Protein AF-A0A849ZG45-F1 (afdb_monomer)

Mean predicted aligned error: 11.49 Å

Foldseek 3Di:
DDPQDWDWDDAPNDIDTGRDVVNDPPLLNQLSVVRNVVQVVVVVVVDHDPDPVVSVVSSVVSSVVVVCVVCVVVADPVNVVVVVVVVVVVVVVVVVVVVD

Solvent-accessible surface area (backbone atoms only — not comparable to full-atom values): 5895 Å² total; per-residue (Å²): 133,84,75,72,74,54,44,81,44,72,50,86,90,40,83,41,79,47,65,33,72,97,72,39,57,65,59,47,53,52,15,40,51,56,42,36,56,51,50,55,55,41,41,74,72,73,44,85,88,86,49,69,71,59,54,50,52,46,33,52,53,36,43,53,52,47,51,52,66,78,26,75,84,77,48,51,76,67,50,52,52,53,51,49,52,52,50,52,55,50,50,54,52,50,53,58,64,72,75,108

Secondary structure (DSSP, 8-state):
------EEEEETTEEEEEPPGGG-HHHHHHHHHHHHHHHHHHHHTT-----HHHHHHHHHHHHHHHHHHH-TTS--HHHHHHHHHHHHHHHHHHHHHHT-

Nearest PDB structures (foldseek):
  4p1m-assembly1_A-2  TM=4.499E-01  e=1.595E-01  Escherichia coli
  8oj6-assembly1_A  TM=3.230E-01  e=2.293E+00  Human alphaherpesvirus 1 strain KOS
  8wvz-assembly1_D  TM=3.117E-01  e=7.661E+00  African swine fever virus

Sequence (100 aa):
MEDGGKIDINLAGQLFRIAPPQGDATRLRRAAAIVCDKVREIEKAGVVATNRSALLAALEIALELLEVRESPSGLSDGDVAAGRGRLEAMIARIDQELAT

Radius of gyration: 21.12 Å; Cα contacts (8 Å, |Δi|>4): 66; chains: 1; bounding box: 60×19×51 Å

Structure (mmCIF, N/CA/C/O backbone):
data_AF-A0A849ZG45-F1
#
_entry.id   AF-A0A849ZG45-F1
#
loop_
_atom_site.group_PDB
_atom_site.id
_atom_site.type_symbol
_atom_site.label_atom_id
_atom_site.label_alt_id
_atom_site.label_comp_id
_atom_site.label_asym_id
_atom_site.label_entity_id
_atom_site.label_seq_id
_atom_site.pdbx_PDB_ins_code
_atom_site.Cartn_x
_atom_site.Cartn_y
_atom_site.Cartn_z
_atom_site.occupancy
_atom_site.B_iso_or_equiv
_atom_site.auth_seq_id
_atom_site.auth_comp_id
_atom_site.auth_asym_id
_atom_site.auth_atom_id
_atom_site.pdbx_PDB_model_num
ATOM 1 N N . MET A 1 1 ? 14.095 -0.384 23.345 1.00 39.47 1 MET A N 1
ATOM 2 C CA . MET A 1 1 ? 14.800 -0.072 22.085 1.00 39.47 1 MET A CA 1
ATOM 3 C C . MET A 1 1 ? 13.750 -0.143 20.992 1.00 39.47 1 MET A C 1
ATOM 5 O O . MET A 1 1 ? 13.355 -1.239 20.626 1.00 39.47 1 MET A O 1
ATOM 9 N N . GLU A 1 2 ? 13.185 1.003 20.613 1.00 43.91 2 GLU A N 1
ATOM 10 C CA . GLU A 1 2 ? 12.123 1.099 19.605 1.00 43.91 2 GLU A CA 1
ATOM 11 C C . GLU A 1 2 ? 12.712 0.822 18.219 1.00 43.91 2 GLU A C 1
ATOM 13 O O . GLU A 1 2 ? 13.288 1.704 17.584 1.00 43.91 2 GLU A O 1
ATOM 18 N N . ASP A 1 3 ? 12.580 -0.418 17.744 1.00 48.97 3 ASP A N 1
ATOM 19 C CA . ASP A 1 3 ? 12.602 -0.686 16.307 1.00 48.97 3 ASP A CA 1
ATOM 20 C C . ASP A 1 3 ? 11.312 -0.065 15.760 1.00 48.97 3 ASP A C 1
ATOM 22 O O . ASP A 1 3 ? 10.250 -0.685 15.777 1.00 48.97 3 AS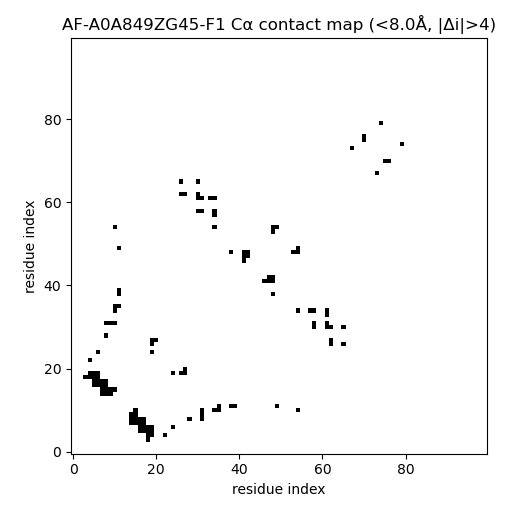P A O 1
ATOM 26 N N . GLY A 1 4 ? 11.365 1.234 15.437 1.00 55.97 4 GLY A N 1
ATOM 27 C CA . GLY A 1 4 ? 10.217 1.988 14.937 1.00 55.97 4 GLY A CA 1
ATOM 28 C C . GLY A 1 4 ? 9.598 1.208 13.785 1.00 55.97 4 GLY A C 1
ATOM 29 O O . GLY A 1 4 ? 10.288 1.009 12.791 1.00 55.97 4 GLY A O 1
ATOM 30 N N . GLY A 1 5 ? 8.367 0.716 13.979 1.00 81.19 5 GLY A N 1
ATOM 31 C CA . GLY A 1 5 ? 7.765 -0.481 13.366 1.00 81.19 5 GLY A CA 1
ATOM 32 C C . GLY A 1 5 ? 7.783 -0.584 11.841 1.00 81.19 5 GLY A C 1
ATOM 33 O O . GLY A 1 5 ? 6.737 -0.621 11.202 1.00 81.19 5 GLY A O 1
ATOM 34 N N . LYS A 1 6 ? 8.969 -0.642 11.243 1.00 85.94 6 LYS A N 1
ATOM 35 C CA . LYS A 1 6 ? 9.195 -0.802 9.811 1.00 85.94 6 LYS A CA 1
ATOM 36 C C . LYS A 1 6 ? 8.997 -2.256 9.427 1.00 85.94 6 LYS A C 1
ATOM 38 O O . LYS A 1 6 ? 9.482 -3.154 10.108 1.00 85.94 6 LYS A O 1
ATOM 43 N N . ILE A 1 7 ? 8.343 -2.467 8.296 1.00 89.69 7 ILE A N 1
ATOM 44 C CA . ILE A 1 7 ? 8.128 -3.785 7.715 1.00 89.69 7 ILE A CA 1
ATOM 45 C C . ILE A 1 7 ? 8.861 -3.903 6.385 1.00 89.69 7 ILE A C 1
ATOM 47 O O . ILE A 1 7 ? 9.035 -2.917 5.662 1.00 89.69 7 ILE A O 1
ATOM 51 N N . ASP A 1 8 ? 9.270 -5.127 6.068 1.00 91.81 8 ASP A N 1
ATOM 52 C CA . ASP A 1 8 ? 9.886 -5.451 4.790 1.00 91.81 8 ASP A CA 1
ATOM 53 C C . ASP A 1 8 ? 8.813 -5.730 3.729 1.00 91.81 8 ASP A C 1
ATOM 55 O O . ASP A 1 8 ? 7.855 -6.482 3.952 1.00 91.81 8 ASP A O 1
ATOM 59 N N . ILE A 1 9 ? 8.982 -5.112 2.562 1.00 90.94 9 ILE A N 1
ATOM 60 C CA . ILE A 1 9 ? 8.081 -5.185 1.413 1.00 90.94 9 ILE A CA 1
ATOM 61 C C . ILE A 1 9 ? 8.896 -5.411 0.150 1.00 90.94 9 ILE A C 1
ATOM 63 O O . ILE A 1 9 ? 9.889 -4.732 -0.090 1.00 90.94 9 ILE A O 1
ATOM 67 N N . ASN A 1 10 ? 8.455 -6.354 -0.677 1.00 89.44 10 ASN A N 1
ATOM 68 C CA . ASN A 1 10 ? 9.030 -6.578 -1.993 1.00 89.44 10 ASN A CA 1
ATOM 69 C C . ASN A 1 10 ? 8.223 -5.799 -3.044 1.00 89.44 10 ASN A C 1
ATOM 71 O O . ASN A 1 10 ? 7.026 -6.042 -3.191 1.00 89.44 10 ASN A O 1
ATOM 75 N N . LEU A 1 11 ? 8.876 -4.878 -3.754 1.00 88.31 11 LEU A N 1
ATOM 76 C CA . LEU A 1 11 ? 8.318 -4.158 -4.898 1.00 88.31 11 LEU A CA 1
ATOM 77 C C . LEU A 1 11 ? 9.151 -4.494 -6.132 1.00 88.31 11 LEU A C 1
ATOM 79 O O . LEU A 1 11 ? 10.347 -4.210 -6.154 1.00 88.31 11 LEU A O 1
ATOM 83 N N . ALA A 1 12 ? 8.529 -5.097 -7.147 1.00 84.12 12 ALA A N 1
ATOM 84 C CA . ALA A 1 12 ? 9.184 -5.431 -8.417 1.00 84.12 12 ALA A CA 1
ATOM 85 C C . ALA A 1 12 ? 10.529 -6.186 -8.261 1.00 84.12 12 ALA A C 1
ATOM 87 O O . ALA A 1 12 ? 11.501 -5.918 -8.963 1.00 84.12 12 ALA A O 1
ATOM 88 N N . GLY A 1 13 ? 10.615 -7.109 -7.295 1.00 84.56 13 GLY A N 1
ATOM 89 C CA . GLY A 1 13 ? 11.826 -7.895 -7.028 1.00 84.56 13 GLY A CA 1
ATOM 90 C C . GLY A 1 13 ? 12.857 -7.202 -6.130 1.00 84.56 13 GLY A C 1
ATOM 91 O O . GLY A 1 13 ? 13.886 -7.798 -5.817 1.00 84.56 13 GLY A O 1
ATOM 92 N N . GLN A 1 14 ? 12.590 -5.976 -5.679 1.00 86.69 14 GLN A N 1
ATOM 93 C CA . GLN A 1 14 ? 13.453 -5.222 -4.774 1.00 86.69 14 GLN A CA 1
ATOM 94 C C . GLN A 1 14 ? 12.861 -5.171 -3.362 1.00 86.69 14 GLN A C 1
ATOM 96 O O . GLN A 1 14 ? 11.667 -4.945 -3.183 1.00 86.69 14 GLN A O 1
ATOM 101 N N . LEU A 1 15 ? 13.705 -5.362 -2.345 1.00 89.50 15 LEU A N 1
ATOM 102 C CA . LEU A 1 15 ? 13.296 -5.323 -0.940 1.00 89.50 15 LEU A CA 1
ATOM 103 C C . LEU A 1 15 ? 13.390 -3.898 -0.372 1.00 89.50 15 LEU A C 1
ATOM 105 O O . LEU A 1 15 ? 14.432 -3.247 -0.459 1.00 89.50 15 LEU A O 1
ATOM 109 N N . PHE A 1 16 ? 12.314 -3.443 0.263 1.00 89.69 16 PHE A N 1
ATOM 110 C CA . PHE A 1 16 ? 12.185 -2.142 0.910 1.00 89.69 16 PHE A CA 1
ATOM 111 C C . PHE A 1 16 ? 11.798 -2.311 2.375 1.00 89.69 16 PHE A C 1
ATOM 113 O O . PHE A 1 16 ? 10.898 -3.083 2.681 1.00 89.69 16 PHE A O 1
ATOM 120 N N . ARG A 1 17 ? 12.414 -1.529 3.267 1.00 90.69 17 ARG A N 1
ATOM 121 C CA . ARG A 1 17 ? 12.047 -1.464 4.689 1.00 90.69 17 ARG A CA 1
ATOM 122 C C . ARG A 1 17 ? 11.362 -0.133 4.982 1.00 90.69 17 ARG A C 1
ATOM 124 O O . ARG A 1 17 ? 12.025 0.906 5.016 1.00 90.69 17 ARG A O 1
ATOM 131 N N . ILE A 1 18 ? 10.040 -0.160 5.146 1.00 89.50 18 ILE A N 1
ATOM 132 C CA . ILE A 1 18 ? 9.175 1.031 5.200 1.00 89.50 18 ILE A CA 1
ATOM 133 C C . ILE A 1 18 ? 8.325 0.990 6.472 1.00 89.50 18 ILE A C 1
ATOM 135 O O . ILE A 1 18 ? 7.839 -0.068 6.865 1.00 89.50 18 ILE A O 1
ATOM 139 N N . ALA A 1 19 ? 8.152 2.138 7.128 1.00 89.44 19 ALA A N 1
ATOM 140 C CA . ALA A 1 19 ? 7.225 2.262 8.249 1.00 89.44 19 ALA A CA 1
ATOM 141 C C . ALA A 1 19 ? 5.798 2.408 7.699 1.00 89.44 19 ALA A C 1
ATOM 143 O O . ALA A 1 19 ? 5.582 3.280 6.857 1.00 89.44 19 ALA A O 1
ATOM 144 N N . PRO A 1 20 ? 4.834 1.579 8.130 1.00 86.06 20 PRO A N 1
ATOM 145 C CA . PRO A 1 20 ? 3.462 1.717 7.691 1.00 86.06 20 PRO A CA 1
ATOM 146 C C . PRO A 1 20 ? 2.885 3.053 8.171 1.00 86.06 20 PRO A C 1
ATOM 148 O O . PRO A 1 20 ? 3.037 3.398 9.350 1.00 86.06 20 PRO A O 1
ATOM 151 N N . PRO A 1 21 ? 2.213 3.807 7.285 1.00 77.94 21 PRO A N 1
ATOM 152 C CA . PRO A 1 21 ? 1.499 5.002 7.699 1.00 77.94 21 PRO A CA 1
ATOM 153 C C . PRO A 1 21 ? 0.432 4.607 8.725 1.00 77.94 21 PRO A C 1
ATOM 155 O O . PRO A 1 21 ? -0.266 3.607 8.558 1.00 77.94 21 PRO A O 1
ATOM 158 N N . GLN A 1 22 ? 0.346 5.372 9.816 1.00 77.50 22 GLN A N 1
ATOM 159 C CA . GLN A 1 22 ? -0.601 5.145 10.919 1.00 77.50 22 GLN A CA 1
ATOM 160 C C . GLN A 1 22 ? -0.458 3.779 11.627 1.00 77.50 22 GLN A C 1
ATOM 162 O O . GLN A 1 22 ? -1.334 3.380 12.387 1.00 77.50 22 GLN A O 1
ATOM 167 N N . GLY A 1 23 ? 0.643 3.051 11.401 1.00 82.50 23 GLY A N 1
ATOM 168 C CA . GLY A 1 23 ? 0.845 1.716 11.968 1.00 82.50 23 GLY A CA 1
ATOM 169 C C . GLY A 1 23 ? 0.102 0.590 11.236 1.00 82.50 23 GLY A C 1
ATOM 170 O O . GLY A 1 23 ? 0.229 -0.567 11.636 1.00 82.50 23 GLY A O 1
ATOM 171 N N . ASP A 1 24 ? -0.624 0.878 10.148 1.00 84.69 24 ASP A N 1
ATOM 172 C CA . ASP A 1 24 ? -1.377 -0.141 9.409 1.00 84.69 24 ASP A CA 1
ATOM 173 C C . ASP A 1 24 ? -0.510 -0.857 8.359 1.00 84.69 24 ASP A C 1
ATOM 175 O O . ASP A 1 24 ? -0.404 -0.480 7.185 1.00 84.69 24 ASP A O 1
ATOM 179 N N . ALA A 1 25 ? 0.110 -1.955 8.794 1.00 87.75 25 ALA A N 1
ATOM 180 C CA . ALA A 1 25 ? 0.882 -2.845 7.932 1.00 87.75 25 ALA A CA 1
ATOM 181 C C . ALA A 1 25 ? 0.043 -3.493 6.815 1.00 87.75 25 ALA A C 1
ATOM 183 O O . ALA A 1 25 ? 0.577 -3.816 5.751 1.00 87.75 25 ALA A O 1
ATOM 184 N N . THR A 1 26 ? -1.257 -3.700 7.031 1.00 88.00 26 THR A N 1
ATOM 185 C CA . THR A 1 26 ? -2.146 -4.358 6.065 1.00 88.00 26 THR A CA 1
ATOM 186 C C . THR A 1 26 ? -2.421 -3.437 4.887 1.00 88.00 26 THR A C 1
ATOM 188 O O . THR A 1 26 ? -2.348 -3.869 3.733 1.00 88.00 26 THR A O 1
ATOM 191 N N . ARG A 1 27 ? -2.692 -2.159 5.162 1.00 87.31 27 ARG A N 1
ATOM 192 C CA . ARG A 1 27 ? -2.885 -1.137 4.130 1.00 87.31 27 ARG A CA 1
ATOM 193 C C . ARG A 1 27 ? -1.636 -0.958 3.270 1.00 87.31 27 ARG A C 1
ATOM 195 O O . ARG A 1 27 ? -1.733 -0.961 2.043 1.00 87.31 27 ARG A O 1
ATOM 202 N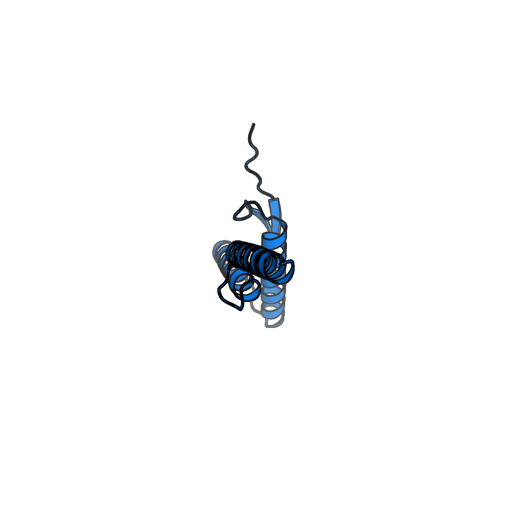 N . LEU A 1 28 ? -0.455 -0.920 3.891 1.00 91.12 28 LEU A N 1
ATOM 203 C CA . LEU A 1 28 ? 0.812 -0.823 3.163 1.00 91.12 28 LEU A CA 1
ATOM 204 C C . LEU A 1 28 ? 1.057 -2.036 2.243 1.00 91.12 28 LEU A C 1
ATOM 206 O O . LEU A 1 28 ? 1.456 -1.867 1.091 1.00 91.12 28 LEU A O 1
ATOM 210 N N . ARG A 1 29 ? 0.759 -3.259 2.706 1.00 92.19 29 ARG A N 1
ATOM 211 C CA . ARG A 1 29 ? 0.853 -4.473 1.871 1.00 92.19 29 ARG A CA 1
ATOM 212 C C . ARG A 1 29 ? -0.130 -4.460 0.698 1.00 92.19 29 ARG A C 1
ATOM 214 O O . ARG A 1 29 ? 0.234 -4.893 -0.393 1.00 92.19 29 ARG A O 1
ATOM 221 N N . ARG A 1 30 ? -1.352 -3.952 0.897 1.00 91.88 30 ARG A N 1
ATOM 222 C CA . ARG A 1 30 ? -2.349 -3.809 -0.179 1.00 91.88 30 ARG A CA 1
ATOM 223 C C . ARG A 1 30 ? -1.896 -2.814 -1.247 1.00 91.88 30 ARG A C 1
ATOM 225 O O . ARG A 1 30 ? -1.964 -3.134 -2.430 1.00 91.88 30 ARG A O 1
ATOM 232 N N . ALA A 1 31 ? -1.370 -1.658 -0.847 1.00 92.50 31 ALA A N 1
ATOM 233 C CA . ALA A 1 31 ? -0.824 -0.679 -1.786 1.00 92.50 31 ALA A CA 1
ATOM 234 C C . ALA A 1 31 ? 0.365 -1.248 -2.580 1.00 92.50 31 ALA A C 1
ATOM 236 O O . ALA A 1 31 ? 0.429 -1.097 -3.799 1.00 92.50 31 ALA A O 1
ATOM 237 N N . ALA A 1 32 ? 1.263 -1.981 -1.913 1.00 92.62 32 ALA A N 1
ATOM 238 C CA . ALA A 1 32 ? 2.389 -2.645 -2.566 1.00 92.62 32 ALA A CA 1
ATOM 239 C C . ALA A 1 32 ? 1.944 -3.640 -3.650 1.00 92.62 32 ALA A C 1
ATOM 241 O O . ALA A 1 32 ? 2.537 -3.676 -4.726 1.00 92.62 32 ALA A O 1
ATOM 242 N N . ALA A 1 33 ? 0.877 -4.408 -3.401 1.00 91.88 33 ALA A N 1
ATOM 243 C CA . ALA A 1 33 ? 0.316 -5.320 -4.396 1.00 91.88 33 ALA A CA 1
ATOM 244 C C . ALA A 1 33 ? -0.177 -4.573 -5.649 1.00 91.88 33 ALA A C 1
ATOM 246 O O . ALA A 1 33 ? 0.160 -4.972 -6.761 1.00 91.88 33 ALA A O 1
ATOM 247 N N . ILE A 1 34 ? -0.878 -3.445 -5.473 1.00 92.38 34 ILE A N 1
ATOM 248 C CA . ILE A 1 34 ? -1.361 -2.602 -6.583 1.00 92.38 34 ILE A CA 1
ATOM 249 C C . ILE A 1 34 ? -0.191 -2.098 -7.438 1.00 92.38 34 ILE A C 1
ATOM 251 O O . ILE A 1 34 ? -0.240 -2.171 -8.668 1.00 92.38 34 ILE A O 1
ATOM 255 N N . VAL A 1 35 ? 0.877 -1.609 -6.798 1.00 91.69 35 VAL A N 1
ATOM 256 C CA . VAL A 1 35 ? 2.078 -1.144 -7.508 1.00 91.69 35 VAL A CA 1
ATOM 257 C C . VAL A 1 35 ? 2.729 -2.288 -8.281 1.00 91.69 35 VAL A C 1
ATOM 259 O O . VAL A 1 35 ? 3.033 -2.126 -9.460 1.00 91.69 35 VAL A O 1
ATOM 262 N N . CYS A 1 36 ? 2.914 -3.452 -7.654 1.00 89.50 36 CYS A N 1
ATOM 263 C CA . CYS A 1 36 ? 3.509 -4.624 -8.298 1.00 89.50 36 CYS A CA 1
ATOM 264 C C . CYS A 1 36 ? 2.708 -5.099 -9.516 1.00 89.50 36 CYS A C 1
ATOM 266 O O . CYS A 1 36 ? 3.301 -5.398 -10.554 1.00 89.50 36 CYS A O 1
ATOM 268 N N . ASP A 1 37 ? 1.379 -5.127 -9.420 1.00 90.31 37 ASP A N 1
ATOM 269 C CA . ASP A 1 37 ? 0.516 -5.482 -10.547 1.00 90.31 37 ASP A CA 1
ATOM 270 C C . ASP A 1 37 ? 0.689 -4.498 -11.705 1.00 90.31 37 ASP A C 1
ATOM 272 O O . ASP A 1 37 ? 0.827 -4.918 -12.860 1.00 90.31 37 ASP A O 1
ATOM 276 N N . LYS A 1 38 ? 0.772 -3.195 -11.403 1.00 87.19 38 LYS A N 1
ATOM 277 C CA . LYS A 1 38 ? 0.962 -2.175 -12.434 1.00 87.19 38 LYS A CA 1
ATOM 278 C C . LYS A 1 38 ? 2.346 -2.232 -13.072 1.00 87.19 38 LYS A C 1
ATOM 280 O O . LYS A 1 38 ? 2.455 -2.114 -14.291 1.00 87.19 38 LYS A O 1
ATOM 285 N N . VAL A 1 39 ? 3.395 -2.456 -12.282 1.00 86.56 39 VAL A N 1
ATOM 286 C CA . VAL A 1 39 ? 4.759 -2.636 -12.800 1.00 86.56 39 VAL A CA 1
ATOM 287 C C . VAL A 1 39 ? 4.812 -3.843 -13.730 1.00 86.56 39 VAL A C 1
ATOM 289 O O . VAL A 1 39 ? 5.290 -3.721 -14.851 1.00 86.56 39 VAL A O 1
ATOM 292 N N . ARG A 1 40 ? 4.224 -4.974 -13.333 1.00 86.38 40 ARG A N 1
ATOM 293 C CA . ARG A 1 40 ? 4.165 -6.179 -14.168 1.00 86.38 40 ARG A CA 1
ATOM 294 C C . ARG A 1 40 ? 3.389 -5.963 -15.473 1.00 86.38 40 ARG A C 1
ATOM 296 O O . ARG A 1 40 ? 3.714 -6.573 -16.489 1.00 86.38 40 ARG A O 1
ATOM 303 N N . GLU A 1 41 ? 2.348 -5.132 -15.468 1.00 85.12 41 GLU A N 1
ATOM 304 C CA . GLU A 1 41 ? 1.615 -4.741 -16.682 1.00 85.12 41 GLU A CA 1
ATOM 305 C C . GLU A 1 41 ? 2.505 -3.934 -17.643 1.00 85.12 41 GLU A C 1
ATOM 307 O O . GLU A 1 41 ? 2.528 -4.201 -18.843 1.00 85.12 41 GLU A O 1
ATOM 312 N N . ILE A 1 42 ? 3.281 -2.993 -17.103 1.00 82.81 42 ILE A N 1
ATOM 313 C CA . ILE A 1 42 ? 4.188 -2.122 -17.860 1.00 82.81 42 ILE A CA 1
ATOM 314 C C . ILE A 1 42 ? 5.412 -2.902 -18.379 1.00 82.81 42 ILE A C 1
ATOM 316 O O . ILE A 1 42 ? 5.832 -2.709 -19.520 1.00 82.81 42 ILE A O 1
ATOM 320 N N . GLU A 1 43 ? 5.930 -3.853 -17.600 1.00 82.56 43 GLU A N 1
ATOM 321 C CA . GLU A 1 43 ? 7.015 -4.749 -18.016 1.00 82.56 43 GLU A CA 1
ATOM 322 C C . GLU A 1 43 ? 6.603 -5.654 -19.179 1.00 82.56 43 GLU A C 1
ATOM 324 O O . GLU A 1 43 ? 7.382 -5.859 -20.109 1.00 82.56 43 GLU A O 1
ATOM 329 N N . LYS A 1 44 ? 5.355 -6.146 -19.192 1.00 82.06 44 LYS A N 1
ATOM 330 C CA . LYS A 1 44 ? 4.807 -6.881 -20.348 1.00 82.06 44 LYS A CA 1
ATOM 331 C C . LYS A 1 44 ? 4.757 -6.028 -21.616 1.00 82.06 44 LYS A C 1
ATOM 333 O O . LYS A 1 44 ? 4.832 -6.580 -22.709 1.00 82.06 44 LYS A O 1
ATOM 338 N N . ALA A 1 45 ? 4.640 -4.708 -21.478 1.00 79.38 45 ALA A N 1
ATOM 339 C CA . ALA A 1 45 ? 4.711 -3.762 -22.589 1.00 79.38 45 ALA A CA 1
ATOM 340 C C . ALA A 1 45 ? 6.160 -3.413 -22.996 1.00 79.38 45 ALA A C 1
ATOM 342 O O . ALA A 1 45 ? 6.363 -2.599 -23.894 1.00 79.38 45 ALA A O 1
ATOM 343 N N . GLY A 1 46 ? 7.168 -4.029 -22.363 1.00 74.56 46 GLY A N 1
ATOM 344 C CA . GLY A 1 46 ? 8.587 -3.849 -22.676 1.00 74.56 46 GLY A CA 1
ATOM 345 C C . GLY A 1 46 ? 9.251 -2.664 -21.971 1.00 74.56 46 GLY A C 1
ATOM 346 O O . GLY A 1 46 ? 10.396 -2.341 -22.283 1.00 74.56 46 GLY A O 1
ATOM 347 N N . VAL A 1 47 ? 8.566 -2.011 -21.027 1.00 73.88 47 VAL A N 1
ATOM 348 C CA . VAL A 1 47 ? 9.103 -0.861 -20.289 1.00 73.88 47 VA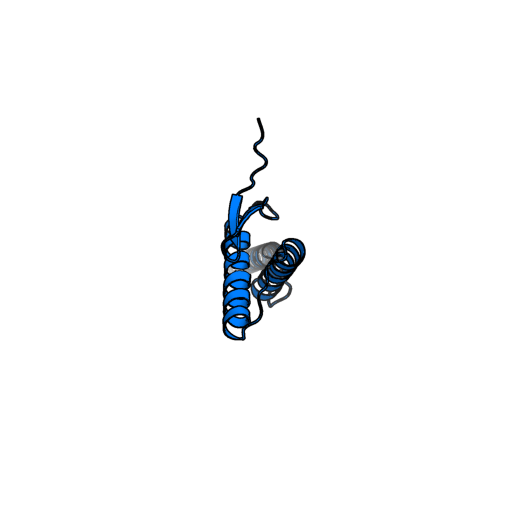L A CA 1
ATOM 349 C C . VAL A 1 47 ? 9.572 -1.311 -18.906 1.00 73.88 47 VAL A C 1
ATOM 351 O O . VAL A 1 47 ? 8.797 -1.838 -18.114 1.00 73.88 47 VAL A O 1
ATOM 354 N N . VAL A 1 48 ? 10.851 -1.086 -18.600 1.00 68.94 48 VAL A N 1
ATOM 355 C CA . VAL A 1 48 ? 11.450 -1.440 -17.304 1.00 68.94 48 VAL A CA 1
ATOM 356 C C . VAL A 1 48 ? 11.274 -0.281 -16.316 1.00 68.94 48 VAL A C 1
ATOM 358 O O . VAL A 1 48 ? 11.736 0.830 -16.573 1.00 68.94 48 VAL A O 1
ATOM 361 N N . ALA A 1 49 ? 10.641 -0.534 -15.169 1.00 64.06 49 ALA A N 1
ATOM 362 C CA . ALA A 1 49 ? 10.385 0.464 -14.127 1.00 64.06 49 ALA A CA 1
ATOM 363 C C . ALA A 1 49 ? 11.283 0.238 -12.893 1.00 64.06 49 ALA A C 1
ATOM 365 O O . ALA A 1 49 ? 10.828 -0.242 -11.861 1.00 64.06 49 ALA A O 1
ATOM 366 N N . THR A 1 50 ? 12.577 0.565 -12.977 1.00 68.31 50 THR A N 1
ATOM 367 C CA . THR A 1 50 ? 13.573 0.208 -11.936 1.00 68.31 50 THR A CA 1
ATOM 368 C C . THR A 1 50 ? 14.077 1.368 -11.068 1.00 68.31 50 THR A C 1
ATOM 370 O O . THR A 1 50 ? 15.138 1.265 -10.451 1.00 68.31 50 THR A O 1
ATOM 373 N N . ASN A 1 51 ? 13.334 2.475 -10.951 1.00 81.62 51 ASN A N 1
ATOM 374 C CA . ASN A 1 51 ? 13.746 3.593 -10.091 1.00 81.62 51 ASN A CA 1
ATOM 375 C C . ASN A 1 51 ? 13.043 3.584 -8.718 1.00 81.62 51 ASN A C 1
ATOM 377 O O . ASN A 1 51 ? 11.820 3.676 -8.627 1.00 81.62 51 ASN A O 1
ATOM 381 N N . ARG A 1 52 ? 13.842 3.578 -7.643 1.00 81.94 52 ARG A N 1
ATOM 382 C CA . ARG A 1 52 ? 13.417 3.640 -6.234 1.00 81.94 52 ARG A CA 1
ATOM 383 C 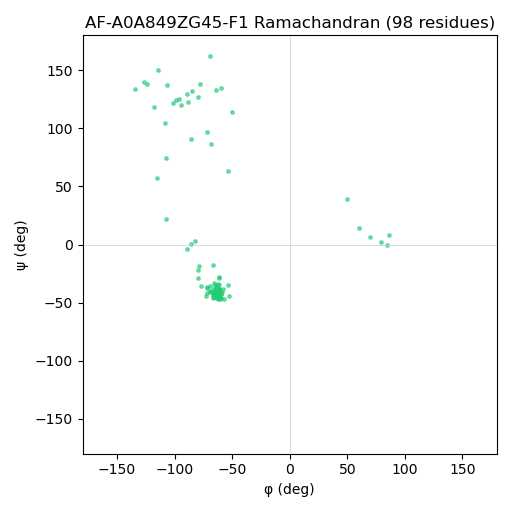C . ARG A 1 52 ? 12.474 4.803 -5.921 1.00 81.94 52 ARG A C 1
ATOM 385 O O . ARG A 1 52 ? 11.480 4.591 -5.233 1.00 81.94 52 ARG A O 1
ATOM 392 N N . SER A 1 53 ? 12.754 6.008 -6.419 1.00 76.25 53 SER A N 1
ATOM 393 C CA . SER A 1 53 ? 11.903 7.179 -6.152 1.00 76.25 53 SER A CA 1
ATOM 394 C C . SER A 1 53 ? 10.547 7.069 -6.850 1.00 76.25 53 SER A C 1
ATOM 396 O O . SER A 1 53 ? 9.533 7.455 -6.280 1.00 76.25 53 SER A O 1
ATOM 398 N N . ALA A 1 54 ? 10.516 6.489 -8.054 1.00 81.06 54 ALA A N 1
ATOM 399 C CA . ALA A 1 54 ? 9.274 6.253 -8.785 1.00 81.06 54 ALA A CA 1
ATOM 400 C C . ALA A 1 54 ? 8.422 5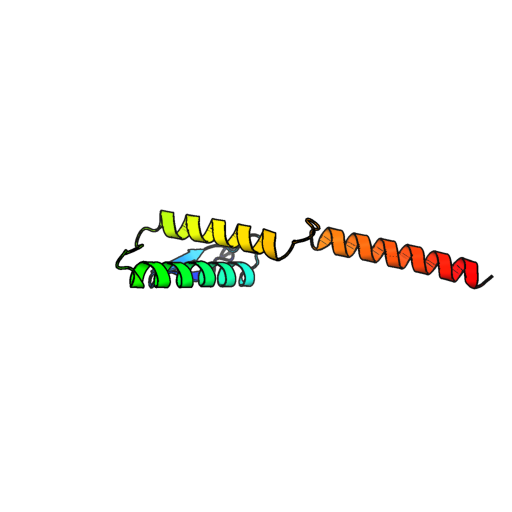.170 -8.109 1.00 81.06 54 ALA A C 1
ATOM 402 O O . ALA A 1 54 ? 7.211 5.326 -7.996 1.00 81.06 54 ALA A O 1
ATOM 403 N N . LEU A 1 55 ? 9.058 4.106 -7.610 1.00 86.81 55 LEU A N 1
ATOM 404 C CA . LEU A 1 55 ? 8.374 3.043 -6.873 1.00 86.81 55 LEU A CA 1
ATOM 405 C C . LEU A 1 55 ? 7.792 3.544 -5.545 1.00 86.81 55 LEU A C 1
ATOM 407 O O . LEU A 1 55 ? 6.671 3.176 -5.204 1.00 86.81 55 LEU A O 1
ATOM 411 N N . LEU A 1 56 ? 8.510 4.410 -4.821 1.00 89.25 56 LEU A N 1
ATOM 412 C CA . LEU A 1 56 ? 7.986 5.035 -3.601 1.00 89.25 56 LEU A CA 1
ATOM 413 C C . LEU A 1 56 ? 6.820 5.987 -3.893 1.00 89.25 56 LEU A C 1
ATOM 415 O O . LEU A 1 56 ? 5.801 5.897 -3.220 1.00 89.25 56 LEU A O 1
ATOM 419 N N . ALA A 1 57 ? 6.927 6.828 -4.924 1.00 84.75 57 ALA A N 1
ATOM 420 C CA . ALA A 1 57 ? 5.834 7.717 -5.319 1.00 84.75 57 ALA A CA 1
ATOM 421 C C . ALA A 1 57 ? 4.590 6.935 -5.776 1.00 84.75 57 ALA A C 1
ATOM 423 O O . ALA A 1 57 ? 3.470 7.259 -5.394 1.00 84.75 57 ALA A O 1
ATOM 424 N N . ALA A 1 58 ? 4.773 5.861 -6.549 1.00 90.38 58 ALA A N 1
ATOM 425 C CA . ALA A 1 58 ? 3.674 4.986 -6.950 1.00 90.38 58 ALA A CA 1
ATOM 426 C C . ALA A 1 58 ? 2.997 4.320 -5.740 1.00 90.38 58 ALA A C 1
ATOM 428 O O . ALA A 1 58 ? 1.775 4.176 -5.724 1.00 90.38 58 ALA A O 1
ATOM 429 N N . LEU A 1 59 ? 3.777 3.932 -4.725 1.00 91.38 59 LEU A N 1
ATOM 430 C CA . LEU A 1 59 ? 3.253 3.369 -3.483 1.00 91.38 59 LEU A CA 1
ATOM 431 C C . LEU A 1 59 ? 2.444 4.393 -2.684 1.00 91.38 59 LEU A C 1
ATOM 433 O O . LEU A 1 59 ? 1.376 4.050 -2.184 1.00 91.38 59 LEU A O 1
ATOM 437 N N . GLU A 1 60 ? 2.925 5.630 -2.590 1.00 90.06 60 GLU A N 1
ATOM 438 C CA . GLU A 1 60 ? 2.219 6.727 -1.921 1.00 90.06 60 GLU A CA 1
ATOM 439 C C . GLU A 1 60 ? 0.878 7.025 -2.608 1.00 90.06 60 GLU A C 1
ATOM 441 O O . GLU A 1 60 ? -0.167 7.002 -1.963 1.00 90.06 60 GLU A O 1
ATOM 446 N N . ILE A 1 61 ? 0.869 7.111 -3.941 1.00 89.69 61 ILE A N 1
ATOM 447 C CA . ILE A 1 61 ? -0.364 7.268 -4.730 1.00 89.69 61 ILE A CA 1
ATOM 448 C C . ILE A 1 61 ? -1.318 6.076 -4.537 1.00 89.69 61 ILE A C 1
ATOM 450 O O . ILE A 1 61 ? -2.533 6.248 -4.443 1.00 89.69 61 ILE A O 1
ATOM 454 N N . ALA A 1 62 ? -0.803 4.845 -4.469 1.00 92.38 62 ALA A N 1
ATOM 455 C CA . ALA A 1 62 ? -1.634 3.667 -4.221 1.00 92.38 62 ALA A CA 1
ATOM 456 C C . ALA A 1 62 ? -2.260 3.680 -2.813 1.00 92.38 62 ALA A C 1
ATOM 458 O O . ALA A 1 62 ? -3.386 3.210 -2.642 1.00 92.38 62 ALA A O 1
ATOM 459 N N . LEU A 1 63 ? -1.561 4.230 -1.815 1.00 91.06 63 LEU A N 1
ATOM 460 C CA . LEU A 1 63 ? -2.096 4.424 -0.467 1.00 91.06 63 LEU A CA 1
ATOM 461 C C . LEU A 1 63 ? -3.223 5.459 -0.451 1.00 91.06 63 LEU A C 1
ATOM 463 O O . LEU A 1 63 ? -4.267 5.178 0.141 1.00 91.06 63 LEU A O 1
ATOM 467 N N . GLU A 1 64 ? -3.043 6.605 -1.108 1.00 87.31 64 GLU A N 1
ATOM 468 C CA . GLU A 1 64 ? -4.089 7.628 -1.266 1.00 87.31 64 GLU A CA 1
ATOM 469 C C . GLU A 1 64 ? -5.317 7.056 -1.993 1.00 87.31 64 GLU A C 1
ATOM 471 O O . GLU A 1 64 ? -6.457 7.250 -1.575 1.00 87.31 64 GLU A O 1
ATOM 476 N N . LEU A 1 65 ? -5.099 6.261 -3.047 1.00 88.56 65 LEU A N 1
ATOM 477 C CA . LEU A 1 65 ? -6.179 5.611 -3.790 1.00 88.56 65 LEU A CA 1
ATOM 478 C C . LEU A 1 65 ? -6.996 4.647 -2.917 1.00 88.56 65 LEU A C 1
ATOM 480 O O . LEU A 1 65 ? -8.213 4.553 -3.087 1.00 88.56 65 LEU A O 1
ATOM 484 N N . LEU A 1 66 ? -6.346 3.910 -2.013 1.00 88.00 66 LEU A N 1
ATOM 485 C CA . LEU A 1 66 ? -7.044 3.045 -1.058 1.00 88.00 66 LEU A CA 1
ATOM 486 C C . LEU A 1 66 ? -7.889 3.863 -0.080 1.00 88.00 66 LEU A C 1
ATOM 488 O O . LEU A 1 66 ? -9.037 3.507 0.144 1.00 88.00 66 LEU A O 1
ATOM 492 N N . GLU A 1 67 ? -7.365 4.983 0.418 1.00 83.50 67 GLU A N 1
ATOM 493 C CA . GLU A 1 67 ? -8.097 5.919 1.283 1.00 83.50 67 GLU A CA 1
ATOM 494 C C . GLU A 1 67 ? -9.373 6.438 0.607 1.00 83.50 67 GLU A C 1
ATOM 496 O O . GLU A 1 67 ? -10.456 6.395 1.189 1.00 83.50 67 GLU A O 1
ATOM 501 N N . VAL A 1 68 ? -9.270 6.852 -0.658 1.00 83.19 68 VAL A N 1
ATOM 502 C 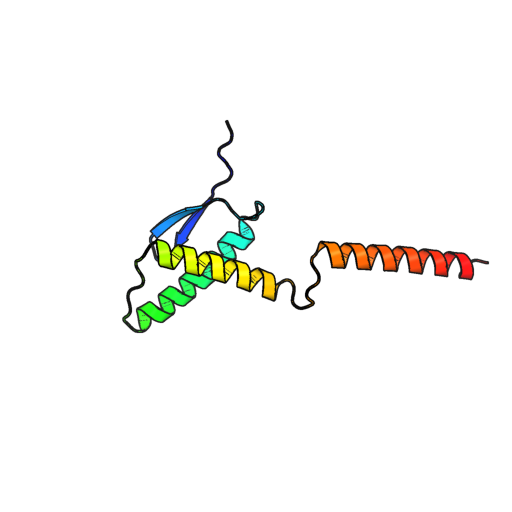CA . VAL A 1 68 ? -10.423 7.316 -1.446 1.00 83.19 68 VAL A CA 1
ATOM 503 C C . VAL A 1 68 ? -11.443 6.191 -1.678 1.00 83.19 68 VAL A C 1
ATOM 505 O O . VAL A 1 68 ? -12.648 6.438 -1.686 1.00 83.19 68 VAL A O 1
ATOM 508 N N . ARG A 1 69 ? -10.986 4.946 -1.871 1.00 81.06 69 ARG A N 1
ATOM 509 C CA . ARG A 1 69 ? -11.861 3.783 -2.111 1.00 81.06 69 ARG A CA 1
ATOM 510 C C . ARG A 1 69 ? -12.539 3.258 -0.850 1.00 81.06 69 ARG A C 1
ATOM 512 O O . ARG A 1 69 ? -13.659 2.764 -0.949 1.00 81.06 69 ARG A O 1
ATOM 519 N N . GLU A 1 70 ? -11.859 3.307 0.290 1.00 76.12 70 GLU A N 1
ATOM 520 C CA . GLU A 1 70 ? -12.381 2.855 1.585 1.00 76.12 70 GLU A CA 1
ATOM 521 C C . GLU A 1 70 ? -13.315 3.905 2.218 1.00 76.12 70 GLU A C 1
ATOM 523 O O . GLU A 1 70 ? -14.225 3.530 2.954 1.00 76.12 70 GLU A O 1
ATOM 528 N N . SER A 1 71 ? -13.199 5.180 1.822 1.00 69.62 71 SER A N 1
ATOM 529 C CA . SER A 1 71 ? -14.079 6.283 2.243 1.00 69.62 71 SER A CA 1
ATOM 530 C C . SER A 1 71 ? -14.891 6.887 1.075 1.00 69.62 71 SER A C 1
ATOM 532 O O . SER A 1 71 ? -14.815 8.095 0.831 1.00 69.62 71 SER A O 1
ATOM 534 N N . PRO A 1 72 ? -15.708 6.106 0.336 1.00 54.59 72 PRO A N 1
ATOM 535 C CA . PRO A 1 72 ? -16.407 6.586 -0.863 1.00 54.59 72 PRO A CA 1
ATOM 536 C C . PRO A 1 72 ? -17.481 7.646 -0.564 1.00 54.59 72 PRO A C 1
ATOM 538 O O . PRO A 1 72 ? -17.905 8.367 -1.463 1.00 54.59 72 PRO A O 1
ATOM 541 N N . SER A 1 73 ? -17.923 7.755 0.693 1.00 62.84 73 SER A N 1
ATOM 542 C CA . SER A 1 73 ? -18.862 8.771 1.182 1.00 62.84 73 SER A CA 1
ATOM 543 C C . SER A 1 73 ? -18.180 10.055 1.681 1.00 62.84 73 SER A C 1
ATOM 545 O O . SER A 1 73 ? -18.881 10.983 2.079 1.00 62.84 73 SER A O 1
ATOM 547 N N . GLY A 1 74 ? -16.840 10.114 1.701 1.00 60.66 74 GLY A N 1
ATOM 548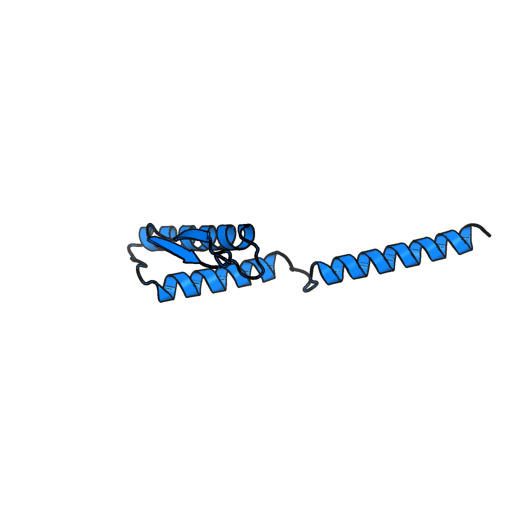 C CA . GLY A 1 74 ? -16.078 11.195 2.341 1.00 60.66 74 GLY A CA 1
ATOM 549 C C . GLY A 1 74 ? -16.154 11.198 3.874 1.00 60.66 74 GLY A C 1
ATOM 550 O O . GLY A 1 74 ? -15.665 12.130 4.504 1.00 60.66 74 GLY A O 1
ATOM 551 N N . LEU A 1 75 ? -16.770 10.173 4.467 1.00 63.91 75 LEU A N 1
ATOM 552 C CA . LEU A 1 75 ? -16.885 9.990 5.909 1.00 63.91 75 LEU A CA 1
ATOM 553 C C . LEU A 1 75 ? -15.771 9.048 6.363 1.00 63.91 75 LEU A C 1
ATOM 555 O O . LEU A 1 75 ? -15.647 7.938 5.845 1.00 63.91 75 LEU A O 1
ATOM 559 N N . SER A 1 76 ? -14.971 9.488 7.327 1.00 68.06 76 SER A N 1
ATOM 560 C CA . SER A 1 76 ? -13.977 8.637 7.979 1.00 68.06 76 SER A CA 1
ATOM 561 C C . SER A 1 76 ? -14.667 7.572 8.838 1.00 68.06 76 SER A C 1
ATOM 563 O O . SER A 1 76 ? -15.819 7.738 9.241 1.00 68.06 76 SER A O 1
ATOM 565 N N . ASP A 1 77 ? -13.950 6.510 9.214 1.00 66.56 77 ASP A N 1
ATOM 566 C CA . ASP A 1 77 ? -14.463 5.486 10.145 1.00 66.56 77 ASP A CA 1
ATOM 567 C C . ASP A 1 77 ? -14.985 6.110 11.461 1.00 66.56 77 ASP A C 1
ATOM 569 O O . ASP A 1 77 ? -16.032 5.733 11.990 1.00 66.56 77 ASP A O 1
ATOM 573 N N . GLY A 1 78 ? -14.331 7.183 11.923 1.00 71.94 78 GLY A N 1
ATOM 574 C CA . GLY A 1 78 ? -14.788 7.992 13.056 1.00 71.94 78 GLY A CA 1
ATOM 575 C C . GLY A 1 78 ? -16.110 8.738 12.820 1.00 71.94 78 GLY A C 1
ATOM 576 O O . GLY A 1 78 ? -16.914 8.850 13.745 1.00 71.94 78 GLY A O 1
ATOM 577 N N . ASP A 1 79 ? -16.382 9.199 11.598 1.00 75.69 79 ASP A N 1
ATOM 578 C CA . ASP A 1 79 ? -17.647 9.861 11.256 1.00 75.69 79 ASP A CA 1
ATOM 579 C C . ASP A 1 79 ? -18.801 8.854 11.214 1.00 75.69 79 ASP A C 1
ATOM 581 O O . ASP A 1 79 ? -19.909 9.146 11.671 1.00 75.69 79 ASP A O 1
ATOM 585 N N . VAL A 1 80 ? -18.532 7.639 10.726 1.00 77.38 80 VAL A N 1
ATOM 586 C CA . VAL A 1 80 ? -19.495 6.530 10.737 1.00 77.38 80 VAL A CA 1
ATOM 587 C C . VAL A 1 80 ? -19.802 6.105 12.175 1.00 77.38 80 VAL A C 1
ATOM 589 O O . VAL A 1 80 ? -20.974 5.969 12.540 1.00 77.38 80 VAL A O 1
ATOM 592 N N . ALA A 1 81 ? -18.777 5.970 13.022 1.00 80.38 81 ALA A N 1
ATOM 593 C CA . ALA A 1 81 ? -18.944 5.665 14.442 1.00 80.38 81 ALA A CA 1
ATOM 594 C C . ALA A 1 81 ? -19.736 6.760 15.183 1.00 80.38 81 ALA A C 1
ATOM 596 O O . ALA A 1 81 ? -20.664 6.456 15.936 1.00 80.38 81 ALA A O 1
ATOM 597 N N . ALA A 1 82 ? -19.437 8.037 14.924 1.00 82.25 82 ALA A N 1
ATOM 598 C CA . ALA A 1 82 ? -20.165 9.166 15.500 1.00 82.25 82 ALA A CA 1
ATOM 599 C C . ALA A 1 82 ? -21.627 9.226 15.022 1.00 82.25 82 ALA A C 1
ATOM 601 O O . ALA A 1 82 ? -22.534 9.494 15.817 1.00 82.25 82 ALA A O 1
ATOM 602 N N . GLY A 1 83 ? -21.874 8.950 13.739 1.00 84.56 83 GLY A N 1
ATOM 603 C CA . GLY A 1 83 ? -23.218 8.853 13.170 1.00 84.56 83 GLY A CA 1
ATOM 604 C C . GLY A 1 83 ? -24.038 7.740 13.820 1.00 84.56 83 GLY A C 1
ATOM 605 O O . GLY A 1 83 ? -25.182 7.965 14.219 1.00 84.56 83 GLY A O 1
ATOM 606 N N . ARG A 1 84 ? -23.432 6.564 14.013 1.00 85.00 84 ARG A N 1
ATOM 607 C CA . ARG A 1 84 ? -24.067 5.430 14.692 1.00 85.00 84 ARG A CA 1
ATOM 608 C C . ARG A 1 84 ? -24.397 5.736 16.153 1.00 85.00 84 ARG A C 1
ATOM 610 O O . ARG A 1 84 ? -25.523 5.487 16.571 1.00 85.00 84 ARG A O 1
ATOM 617 N N . GLY A 1 85 ? -23.476 6.350 16.897 1.00 88.81 85 GLY A N 1
ATOM 618 C CA . GLY A 1 85 ? -23.732 6.757 18.283 1.00 88.81 85 GLY A CA 1
ATOM 619 C C . GLY A 1 85 ? -24.877 7.771 18.407 1.00 88.81 85 GLY A C 1
ATOM 620 O O . GLY A 1 85 ? -25.703 7.674 19.314 1.00 88.81 85 GLY A O 1
ATOM 621 N N . ARG A 1 86 ? -24.987 8.716 17.462 1.00 89.31 86 ARG A N 1
ATOM 622 C CA . ARG A 1 86 ? -26.125 9.652 17.405 1.00 89.31 86 ARG A CA 1
ATOM 623 C C . ARG A 1 86 ? -27.444 8.945 17.101 1.00 89.31 86 ARG A C 1
ATOM 625 O O . ARG A 1 86 ? -28.450 9.287 17.717 1.00 89.31 86 ARG A O 1
ATOM 632 N N . LEU A 1 87 ? -27.445 7.977 16.185 1.00 90.12 87 LEU A N 1
ATOM 633 C CA . LEU A 1 87 ? -28.628 7.171 15.875 1.00 90.12 87 LEU A CA 1
ATOM 634 C C . LEU A 1 87 ? -29.083 6.352 17.086 1.00 90.12 87 LEU A C 1
ATOM 636 O O . LEU A 1 87 ? -30.261 6.393 17.423 1.00 90.12 87 LEU A O 1
ATOM 640 N N . GLU A 1 88 ? -28.164 5.680 17.780 1.00 92.88 88 GLU A N 1
ATOM 641 C CA . GLU A 1 88 ? -28.472 4.910 18.993 1.00 92.88 88 GLU A CA 1
ATOM 642 C C . GLU A 1 88 ? -29.039 5.806 20.106 1.00 92.88 88 GLU A C 1
ATOM 644 O O . GLU A 1 88 ? -30.056 5.470 20.707 1.00 92.88 88 GLU A O 1
ATOM 649 N N . ALA A 1 89 ? -28.462 6.993 20.324 1.00 92.44 89 ALA A N 1
ATOM 650 C CA . ALA A 1 89 ? -28.991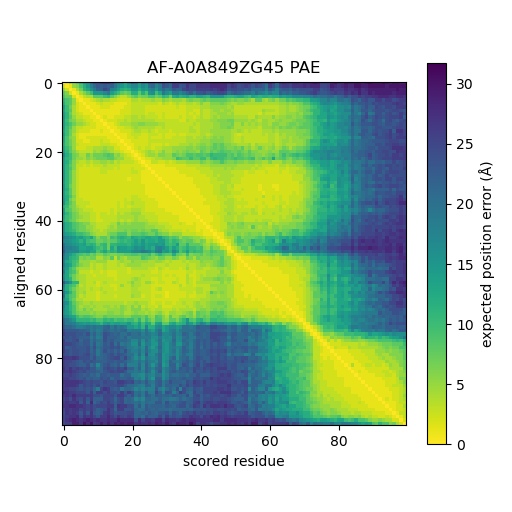 7.959 21.288 1.00 92.44 89 ALA A CA 1
ATOM 651 C C . ALA A 1 89 ? -30.389 8.483 20.907 1.00 92.44 89 ALA A C 1
ATOM 653 O O . ALA A 1 89 ? -31.217 8.753 21.779 1.00 92.44 89 ALA A O 1
ATOM 654 N N . MET A 1 90 ? -30.662 8.641 19.609 1.00 89.81 90 MET A N 1
ATOM 655 C CA . MET A 1 90 ? -31.968 9.080 19.122 1.00 89.81 90 MET A CA 1
ATOM 656 C C . MET A 1 90 ? -33.024 7.980 19.276 1.00 89.81 90 MET A C 1
ATOM 658 O O . MET A 1 90 ? -34.125 8.271 19.731 1.00 89.81 90 MET A O 1
ATOM 662 N N . ILE A 1 91 ? -32.673 6.727 18.965 1.00 91.25 91 ILE A N 1
ATOM 663 C CA . ILE A 1 91 ? -33.533 5.554 19.184 1.00 91.25 91 ILE A CA 1
ATOM 664 C C . ILE A 1 91 ? -33.853 5.410 20.673 1.00 91.25 91 ILE A C 1
ATOM 666 O O . ILE A 1 91 ? -35.021 5.321 21.030 1.00 91.25 91 ILE A O 1
ATOM 670 N N . ALA A 1 92 ? -32.847 5.513 21.547 1.00 91.19 92 ALA A N 1
ATOM 671 C CA . ALA A 1 92 ? -33.048 5.426 22.992 1.00 91.19 92 ALA A CA 1
ATOM 672 C C . ALA A 1 92 ? -34.025 6.490 23.521 1.00 91.19 92 ALA A C 1
ATOM 674 O O . ALA A 1 92 ? -34.841 6.194 24.388 1.00 91.19 92 ALA A O 1
ATOM 675 N N . ARG A 1 93 ? -33.978 7.717 22.983 1.00 91.88 93 ARG A N 1
ATOM 676 C CA . ARG A 1 93 ? -34.944 8.777 23.317 1.00 91.88 93 ARG A CA 1
ATOM 677 C C . ARG A 1 93 ? -36.356 8.458 22.836 1.00 91.88 93 ARG A C 1
ATOM 679 O O . ARG A 1 93 ? -37.304 8.709 23.566 1.00 91.88 93 ARG A O 1
ATOM 686 N N . ILE A 1 94 ? -36.495 7.923 21.625 1.00 90.31 94 ILE A N 1
ATOM 687 C CA . ILE A 1 94 ? -37.797 7.530 21.071 1.00 90.31 94 ILE A CA 1
ATOM 688 C C . ILE A 1 94 ? -38.413 6.410 21.915 1.00 90.31 94 ILE A C 1
ATOM 690 O O . ILE A 1 94 ? -39.576 6.511 22.289 1.00 90.31 94 ILE A O 1
ATOM 694 N N . ASP A 1 95 ? -37.632 5.394 22.282 1.00 90.31 95 ASP A N 1
ATOM 695 C CA . ASP A 1 95 ? -38.096 4.302 23.144 1.00 90.31 95 ASP A CA 1
ATOM 696 C C . ASP A 1 95 ? -38.539 4.807 24.525 1.00 90.31 95 ASP A C 1
ATOM 698 O O . ASP A 1 95 ? -39.503 4.301 25.094 1.00 90.31 95 ASP A O 1
ATOM 702 N N . GLN A 1 96 ? -37.869 5.834 25.053 1.00 87.88 96 GLN A N 1
ATOM 703 C CA . GLN A 1 96 ? -38.206 6.440 26.340 1.00 87.88 96 GLN A CA 1
ATOM 704 C C . GLN A 1 96 ? -39.564 7.156 26.323 1.00 87.88 96 GLN A C 1
ATOM 706 O O . GLN A 1 96 ? -40.305 7.061 27.295 1.00 87.88 96 GLN A O 1
ATOM 711 N N . GLU A 1 97 ? -39.889 7.832 25.220 1.00 86.44 97 GLU A N 1
ATOM 712 C CA . GLU A 1 97 ? -41.168 8.530 25.024 1.00 86.44 97 GLU A CA 1
ATOM 713 C C . GLU A 1 97 ? -42.304 7.571 24.628 1.00 86.44 97 GLU A C 1
ATOM 715 O O . GLU A 1 97 ? -43.466 7.826 24.926 1.00 86.44 97 GLU A O 1
ATOM 720 N N . LEU A 1 98 ? -41.992 6.455 23.960 1.00 80.00 98 LEU A N 1
ATOM 721 C CA . LEU A 1 98 ? -42.975 5.419 23.610 1.00 80.00 98 LEU A CA 1
ATOM 722 C C . LEU A 1 98 ? -43.323 4.490 24.784 1.00 80.00 98 LEU A C 1
ATOM 724 O O . LEU A 1 98 ? -44.336 3.795 24.729 1.00 80.00 98 LEU A O 1
ATOM 728 N N . ALA A 1 99 ? -42.486 4.443 25.823 1.00 70.38 99 ALA A N 1
ATOM 729 C CA . ALA A 1 99 ? -42.713 3.648 27.030 1.00 70.38 99 ALA A CA 1
ATOM 730 C C . ALA A 1 99 ? -43.572 4.363 28.098 1.00 70.38 99 ALA A C 1
ATOM 732 O O . ALA A 1 99 ? -43.823 3.781 29.158 1.00 70.38 99 ALA A O 1
ATOM 733 N N . THR A 1 100 ? -44.012 5.595 27.825 1.00 49.16 100 THR A N 1
ATOM 734 C CA . THR A 1 100 ? -44.960 6.396 28.625 1.00 49.16 100 THR A CA 1
ATOM 735 C C . THR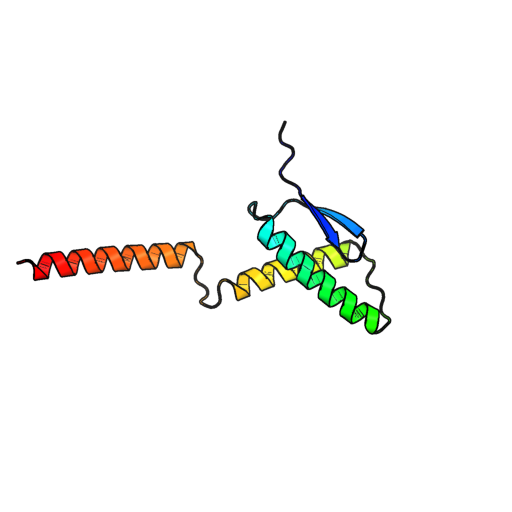 A 1 100 ? -46.329 6.466 27.971 1.00 49.16 100 THR A C 1
ATOM 737 O O . THR A 1 100 ? -47.327 6.364 28.720 1.00 49.16 100 THR A O 1
#

pLDDT: mean 82.09, std 11.5, range [39.47, 92.88]